Protein AF-A0A7C8ZIT1-F1 (afdb_monomer)

Foldseek 3Di:
DPVPVVCQVVLPAEDEEEPQLWWWWFADPPRRYIYTYFHVQDAFPVPPDDDDDPVGTPDIGRAHWGKDWDDDQFKIKIFTAHPVRDTPDIDMDTHPRPPPPD

Radius of gyration: 14.86 Å; Cα contacts (8 Å, |Δi|>4): 195; chains: 1; bounding box: 49×28×33 Å

InterPro domains:
  IPR029052 Metallo-dependent phosphatase-like [G3DSA:3.60.21.10] (1-99)
  IPR029052 Metallo-dependent phosphatase-like [SSF56300] (2-94)
  IPR051558 Metallophosphoesterase Purple Acid Phosphatase [PTHR10161] (2-95)

Structure (mmCIF, N/CA/C/O backbone):
data_AF-A0A7C8ZIT1-F1
#
_entry.id   AF-A0A7C8ZIT1-F1
#
loop_
_atom_site.group_PDB
_atom_site.id
_atom_site.type_symbol
_atom_site.label_atom_id
_atom_site.label_alt_id
_atom_site.label_comp_id
_atom_site.label_asym_id
_atom_site.label_entity_id
_atom_site.label_seq_id
_atom_site.pdbx_PDB_ins_code
_atom_site.Cartn_x
_atom_site.Cartn_y
_atom_site.Cartn_z
_atom_site.occupancy
_atom_site.B_iso_or_equiv
_atom_site.auth_seq_id
_atom_site.auth_comp_id
_atom_site.auth_asym_id
_atom_site.auth_atom_id
_atom_site.pdbx_PDB_model_num
ATOM 1 N N . ALA A 1 1 ? 5.179 17.655 10.255 1.00 63.69 1 ALA A N 1
ATOM 2 C CA . ALA A 1 1 ? 4.536 16.934 11.377 1.00 63.69 1 ALA A CA 1
ATOM 3 C C . ALA A 1 1 ? 3.069 17.332 11.626 1.00 63.69 1 ALA A C 1
ATOM 5 O O . ALA A 1 1 ? 2.515 16.916 12.630 1.00 63.69 1 ALA A O 1
ATOM 6 N N . GLN A 1 2 ? 2.411 18.098 10.742 1.00 90.62 2 GLN A N 1
ATOM 7 C CA . GLN A 1 2 ? 1.053 18.600 11.017 1.00 90.62 2 GLN A CA 1
ATOM 8 C C . GLN A 1 2 ? -0.068 17.622 10.627 1.00 90.62 2 GLN A C 1
ATOM 10 O O . GLN A 1 2 ? -1.126 17.657 11.236 1.00 90.62 2 GLN A O 1
ATOM 15 N N . LEU A 1 3 ? 0.158 16.735 9.651 1.00 94.50 3 LEU A N 1
ATOM 16 C CA . LEU A 1 3 ? -0.910 15.894 9.100 1.00 94.50 3 LEU A CA 1
ATOM 17 C C . LEU A 1 3 ? -1.217 14.650 9.946 1.00 94.50 3 LEU A C 1
ATOM 19 O O . LEU A 1 3 ? -2.377 14.370 10.214 1.00 94.50 3 LEU A O 1
ATOM 23 N N . LEU A 1 4 ? -0.194 13.912 10.392 1.00 93.56 4 LEU A N 1
ATOM 24 C CA . LEU A 1 4 ? -0.391 12.640 11.099 1.00 93.56 4 LEU A CA 1
ATOM 25 C C . LEU A 1 4 ? -1.274 12.754 12.360 1.00 93.56 4 LEU A C 1
ATOM 27 O O . LEU A 1 4 ? -2.144 11.901 12.520 1.00 93.56 4 LEU A O 1
ATOM 31 N N . PRO A 1 5 ? -1.126 13.779 13.228 1.00 94.75 5 PRO A N 1
ATOM 32 C CA . PRO A 1 5 ? -2.038 13.954 14.359 1.00 94.75 5 PRO A CA 1
ATOM 33 C C . PRO A 1 5 ? -3.505 14.092 13.930 1.00 94.75 5 PRO A C 1
ATOM 35 O O . PRO A 1 5 ? -4.368 13.479 14.546 1.00 94.75 5 PRO A O 1
ATOM 38 N N . ILE A 1 6 ? -3.775 14.806 12.830 1.00 96.06 6 ILE A N 1
ATOM 39 C CA . ILE A 1 6 ? -5.131 15.007 12.295 1.00 96.06 6 ILE A CA 1
ATOM 40 C C . ILE A 1 6 ? -5.717 13.683 11.789 1.00 96.06 6 ILE A C 1
ATOM 42 O O . ILE A 1 6 ? -6.876 13.383 12.065 1.00 96.06 6 ILE A O 1
ATOM 46 N N . LEU A 1 7 ? -4.922 12.870 11.080 1.00 95.56 7 LEU A N 1
ATOM 47 C CA . LEU A 1 7 ? -5.367 11.558 10.589 1.00 95.56 7 LEU A CA 1
ATOM 48 C C . LEU A 1 7 ? -5.744 10.625 11.748 1.00 9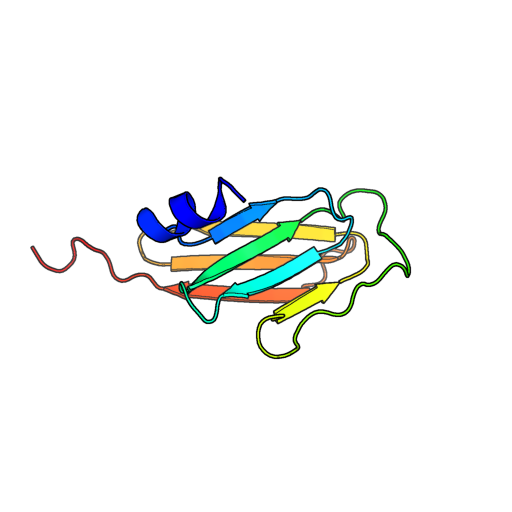5.56 7 LEU A C 1
ATOM 50 O O . LEU A 1 7 ? -6.777 9.959 11.691 1.00 95.56 7 LEU A O 1
ATOM 54 N N . LYS A 1 8 ? -4.928 10.623 12.811 1.00 93.88 8 LYS A N 1
ATOM 55 C CA . LYS A 1 8 ? -5.171 9.831 14.023 1.00 93.88 8 LYS A CA 1
ATOM 56 C C . LYS A 1 8 ? -6.418 10.296 14.768 1.00 93.88 8 LYS A C 1
ATOM 58 O O . LYS A 1 8 ? -7.256 9.472 15.107 1.00 93.88 8 LYS A O 1
ATOM 63 N N . GLU A 1 9 ? -6.570 11.603 14.978 1.00 94.81 9 GLU A N 1
ATOM 64 C CA . GLU A 1 9 ? -7.727 12.180 15.677 1.00 94.81 9 GLU A CA 1
ATOM 65 C C . GLU A 1 9 ? -9.057 11.901 14.956 1.00 94.81 9 GLU A C 1
ATOM 67 O O . GLU A 1 9 ? -10.092 11.755 15.600 1.00 94.81 9 GLU A O 1
ATOM 72 N N . ASN A 1 10 ? -9.028 11.760 13.627 1.00 94.06 10 ASN A N 1
ATOM 73 C CA . ASN A 1 10 ? -10.215 11.496 12.811 1.00 94.06 10 ASN A CA 1
ATOM 74 C C . ASN A 1 10 ? -10.422 10.012 12.464 1.00 94.06 10 ASN A C 1
ATOM 76 O O . ASN A 1 10 ? -11.298 9.706 11.659 1.00 94.06 10 ASN A O 1
ATOM 80 N N . ASN A 1 11 ? -9.659 9.090 13.067 1.00 91.88 11 ASN A N 1
ATOM 81 C CA . ASN A 1 11 ? -9.769 7.642 12.833 1.00 91.88 11 ASN A CA 1
ATOM 82 C C . ASN A 1 11 ? -9.731 7.266 11.338 1.00 91.88 11 ASN A C 1
ATOM 84 O O . ASN A 1 11 ? -10.533 6.455 10.868 1.00 91.88 11 ASN A O 1
ATOM 88 N N . VAL A 1 12 ? -8.832 7.902 10.581 1.00 93.88 12 VAL A N 1
ATOM 89 C CA . VAL A 1 12 ? -8.633 7.602 9.157 1.00 93.88 12 VAL A CA 1
ATOM 90 C C . VAL A 1 12 ? -8.188 6.150 8.992 1.00 93.88 12 VAL A C 1
ATOM 92 O O . VAL A 1 12 ? -7.330 5.684 9.725 1.00 93.88 12 VAL A O 1
ATOM 95 N N . ASP A 1 13 ? -8.733 5.444 8.005 1.00 92.75 13 ASP A N 1
ATOM 96 C CA . ASP A 1 13 ? -8.388 4.037 7.766 1.00 92.75 13 ASP A CA 1
ATOM 97 C C . ASP A 1 13 ? -7.061 3.853 7.044 1.00 92.75 13 ASP A C 1
ATOM 99 O O . ASP A 1 13 ? -6.253 2.994 7.390 1.00 92.75 13 ASP A O 1
ATOM 103 N N . PHE A 1 14 ? -6.839 4.660 6.011 1.00 94.31 14 PHE A N 1
ATOM 104 C CA . PHE A 1 14 ? -5.643 4.579 5.195 1.00 94.31 14 PHE A CA 1
ATOM 105 C C . PHE A 1 14 ? -5.259 5.938 4.618 1.00 94.31 14 PHE A C 1
ATOM 107 O O . PHE A 1 14 ? -6.107 6.775 4.306 1.00 94.31 14 PHE A O 1
ATOM 114 N N . TYR A 1 15 ? -3.957 6.138 4.440 1.00 96.25 15 TYR A N 1
ATOM 115 C CA . TYR A 1 15 ? -3.376 7.290 3.762 1.00 96.25 15 TYR A CA 1
ATOM 116 C C . TYR A 1 15 ? -2.647 6.824 2.502 1.00 96.25 15 TYR A C 1
ATOM 118 O O . TYR A 1 15 ? -1.683 6.061 2.580 1.00 96.25 15 TYR A O 1
ATOM 126 N N . ILE A 1 16 ? -3.104 7.298 1.341 1.00 97.38 16 ILE A N 1
ATOM 127 C CA . ILE A 1 16 ? -2.553 6.925 0.033 1.00 97.38 16 ILE A CA 1
ATOM 128 C C . ILE A 1 16 ? -1.647 8.043 -0.472 1.00 97.38 16 ILE A C 1
ATOM 130 O O . ILE A 1 16 ? -2.042 9.210 -0.480 1.00 97.38 16 ILE A O 1
ATOM 134 N N . ASN A 1 17 ? -0.446 7.693 -0.925 1.00 95.44 17 ASN A N 1
ATOM 135 C CA . ASN A 1 17 ? 0.511 8.654 -1.458 1.00 95.44 17 ASN A CA 1
ATOM 136 C C . ASN A 1 17 ? 1.355 8.090 -2.621 1.00 95.44 17 ASN A C 1
ATOM 138 O O . ASN A 1 17 ? 1.150 6.971 -3.095 1.00 95.44 17 ASN A O 1
ATOM 142 N N . GLY A 1 18 ? 2.282 8.922 -3.096 1.00 91.44 18 GLY A N 1
ATOM 143 C CA . GLY A 1 18 ? 3.332 8.573 -4.052 1.00 91.44 18 GLY A CA 1
ATOM 144 C C . GLY A 1 18 ? 4.642 9.228 -3.6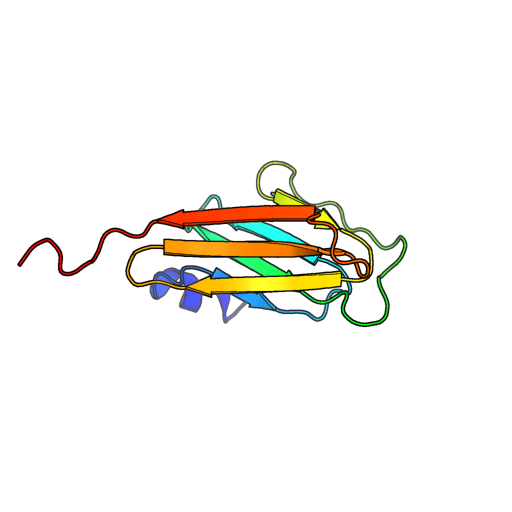15 1.00 91.44 18 GLY A C 1
ATOM 145 O O . GLY A 1 18 ? 5.048 9.064 -2.476 1.00 91.44 18 GLY A O 1
ATOM 146 N N . HIS A 1 19 ? 5.260 10.041 -4.479 1.00 93.62 19 HIS A N 1
ATOM 147 C CA . HIS A 1 19 ? 6.559 10.706 -4.249 1.00 93.62 19 HIS A CA 1
ATOM 148 C C . HIS A 1 19 ? 7.751 9.747 -4.186 1.00 93.62 19 HIS A C 1
ATOM 150 O O . HIS A 1 19 ? 8.648 9.864 -5.019 1.00 93.62 19 HIS A O 1
ATOM 156 N N . ASP A 1 20 ? 7.738 8.780 -3.274 1.00 89.25 20 ASP A N 1
ATOM 157 C CA . ASP A 1 20 ? 8.744 7.727 -3.243 1.00 89.25 20 ASP A CA 1
ATOM 158 C C . ASP A 1 20 ? 8.483 6.785 -4.412 1.00 89.25 20 ASP A C 1
ATOM 160 O O . ASP A 1 20 ? 7.374 6.274 -4.575 1.00 89.25 20 ASP A O 1
ATOM 164 N N . HIS A 1 21 ? 9.474 6.582 -5.282 1.00 93.06 21 HIS A N 1
ATOM 165 C CA . HIS A 1 21 ? 9.257 5.782 -6.483 1.00 93.06 21 HIS A CA 1
ATOM 166 C C . HIS A 1 21 ? 9.388 4.281 -6.193 1.00 93.06 21 HIS A C 1
ATOM 168 O O . HIS A 1 21 ? 10.237 3.581 -6.743 1.00 93.06 21 HIS A O 1
ATOM 174 N N . CYS A 1 22 ? 8.520 3.789 -5.322 1.00 92.50 22 CYS A N 1
ATOM 175 C CA . CYS A 1 22 ? 8.357 2.388 -4.972 1.00 92.50 22 CYS A CA 1
ATOM 176 C C . CYS A 1 22 ? 6.863 2.062 -4.826 1.00 92.50 22 CYS A C 1
ATOM 178 O O . CYS A 1 22 ? 5.989 2.921 -5.009 1.00 92.50 22 CYS A O 1
ATOM 180 N N . LEU A 1 23 ? 6.572 0.802 -4.514 1.00 95.62 23 LEU A N 1
ATOM 181 C CA . LEU A 1 23 ? 5.304 0.412 -3.912 1.00 95.62 23 LEU A CA 1
ATOM 182 C C . LEU A 1 23 ? 5.560 0.011 -2.465 1.00 95.62 23 LEU A C 1
ATOM 184 O O . LEU A 1 23 ? 6.473 -0.771 -2.193 1.00 95.62 23 LEU A O 1
ATOM 188 N N . GLU A 1 24 ? 4.759 0.532 -1.546 1.00 95.38 24 GLU A N 1
ATOM 189 C CA . GLU A 1 24 ? 4.956 0.300 -0.119 1.00 95.38 24 GLU A CA 1
ATOM 190 C C . GLU A 1 24 ? 3.623 0.155 0.607 1.00 95.38 24 GLU A C 1
ATOM 192 O O . GLU A 1 24 ? 2.624 0.792 0.266 1.00 95.38 24 GLU A O 1
ATOM 197 N N . HIS A 1 25 ? 3.633 -0.695 1.625 1.00 95.94 25 HIS 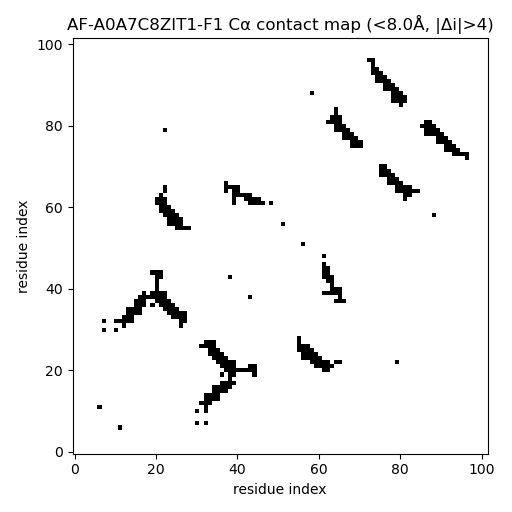A N 1
ATOM 198 C CA . HIS A 1 25 ? 2.545 -0.826 2.572 1.00 95.94 25 HIS A CA 1
ATOM 199 C C . HIS A 1 25 ? 3.123 -0.904 3.984 1.00 95.94 25 HIS A C 1
ATOM 201 O O . HIS A 1 25 ? 3.853 -1.848 4.301 1.00 95.94 25 HIS A O 1
ATOM 207 N N . ILE A 1 26 ? 2.788 0.076 4.820 1.00 94.31 26 ILE A N 1
ATOM 208 C CA . ILE A 1 26 ? 3.172 0.141 6.233 1.00 94.31 26 ILE A CA 1
ATOM 209 C C . ILE A 1 26 ? 1.902 0.148 7.080 1.00 94.31 26 ILE A C 1
ATOM 211 O O . ILE A 1 26 ? 1.034 0.995 6.881 1.00 94.31 26 ILE A O 1
ATOM 215 N N . SER A 1 27 ? 1.842 -0.748 8.062 1.00 92.25 27 SER A N 1
ATOM 216 C CA . SER A 1 27 ? 0.755 -0.798 9.040 1.00 92.25 27 SER A CA 1
ATOM 217 C C . SER A 1 27 ? 1.200 -0.154 10.345 1.00 92.25 27 SER A C 1
ATOM 219 O O . SER A 1 27 ? 2.190 -0.574 10.952 1.00 92.25 27 SER A O 1
ATOM 221 N N . SER A 1 28 ? 0.477 0.879 10.777 1.00 87.75 28 SER A N 1
ATOM 222 C CA . SER A 1 28 ? 0.737 1.567 12.041 1.00 87.75 28 SER A CA 1
ATOM 223 C C . SER A 1 28 ? 0.380 0.683 13.231 1.00 87.75 28 SER A C 1
ATOM 225 O O . SER A 1 28 ? -0.787 0.365 13.462 1.00 87.75 28 SER A O 1
ATOM 227 N N . SER A 1 29 ? 1.375 0.377 14.065 1.00 81.19 29 SER A N 1
ATOM 228 C CA . SER A 1 29 ? 1.158 -0.360 15.314 1.00 81.19 29 SER A CA 1
ATOM 229 C C . SER A 1 29 ? 0.388 0.437 16.374 1.00 81.19 29 SER A C 1
ATOM 231 O O . SER A 1 29 ? -0.113 -0.153 17.327 1.00 81.19 29 SER A O 1
ATOM 233 N N . ASP A 1 30 ? 0.329 1.768 16.257 1.00 83.44 30 ASP A N 1
ATOM 234 C CA . ASP A 1 30 ? -0.203 2.664 17.290 1.00 83.44 30 ASP A CA 1
ATOM 235 C C . ASP A 1 30 ? -1.574 3.282 16.972 1.00 83.44 30 ASP A C 1
ATOM 237 O O . ASP A 1 30 ? -2.258 3.727 17.889 1.00 83.44 30 ASP A O 1
ATOM 241 N N . SER A 1 31 ? -1.994 3.313 15.704 1.00 83.88 31 SER A N 1
ATOM 242 C CA . SER A 1 31 ? -3.269 3.923 15.288 1.00 83.88 31 SER A CA 1
ATOM 243 C C . SER A 1 31 ? -4.120 3.066 14.350 1.00 83.88 31 SER A C 1
ATOM 245 O O . SER A 1 31 ? -5.256 3.437 14.077 1.00 83.88 31 SER A O 1
ATOM 247 N N . GLY A 1 32 ? -3.600 1.935 13.859 1.00 87.19 32 GLY A N 1
ATOM 248 C CA . GLY A 1 32 ? -4.309 1.073 12.906 1.00 87.19 32 GLY A CA 1
ATOM 249 C C . GLY A 1 32 ? -4.463 1.670 11.502 1.00 87.19 32 GLY A C 1
ATOM 250 O O . GLY A 1 32 ? -5.101 1.053 10.657 1.00 87.19 32 GLY A O 1
ATOM 251 N N . ILE A 1 33 ? -3.885 2.852 11.252 1.00 94.31 33 ILE A N 1
ATOM 252 C CA . ILE A 1 33 ? -3.845 3.480 9.929 1.00 94.31 33 ILE A CA 1
ATOM 253 C C . ILE A 1 33 ? -2.922 2.666 9.018 1.00 94.31 33 ILE A C 1
ATOM 255 O O . ILE A 1 33 ? -1.770 2.404 9.377 1.00 94.31 33 ILE A O 1
ATOM 259 N N . GLU A 1 34 ? -3.389 2.351 7.813 1.00 95.62 34 GLU A N 1
ATOM 260 C CA . GLU A 1 34 ? -2.544 1.783 6.763 1.00 95.62 34 GLU A CA 1
ATOM 261 C C . GLU A 1 34 ? -1.974 2.876 5.849 1.00 95.62 34 GLU A C 1
ATOM 263 O O . GLU A 1 34 ? -2.696 3.681 5.256 1.00 95.62 34 GLU A O 1
ATOM 268 N N . PHE A 1 35 ? -0.655 2.908 5.698 1.00 96.00 35 PHE A N 1
ATOM 269 C CA . PHE A 1 35 ? 0.030 3.804 4.773 1.00 96.00 35 PHE A CA 1
ATOM 270 C C . PHE A 1 35 ? 0.340 3.052 3.485 1.00 96.00 35 PHE A C 1
ATOM 272 O O . PHE A 1 35 ? 1.032 2.033 3.500 1.00 96.00 35 PHE A O 1
ATOM 279 N N . LEU A 1 36 ? -0.188 3.558 2.372 1.00 97.38 36 LEU A N 1
ATOM 280 C CA . LEU A 1 36 ? -0.124 2.917 1.063 1.00 97.38 36 LEU A CA 1
ATOM 281 C C . LEU A 1 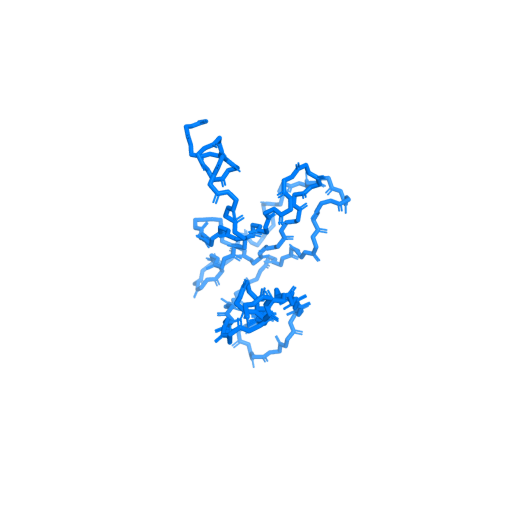36 ? 0.587 3.844 0.074 1.00 97.38 36 LEU A C 1
ATOM 283 O O . LEU A 1 36 ? 0.073 4.909 -0.274 1.00 97.38 36 LEU A O 1
ATOM 287 N N . THR A 1 37 ? 1.751 3.430 -0.411 1.00 96.56 37 THR A N 1
ATOM 288 C CA . THR A 1 37 ? 2.535 4.188 -1.393 1.00 96.56 37 THR A CA 1
ATOM 289 C C . THR A 1 37 ? 2.423 3.515 -2.753 1.00 96.56 37 THR A C 1
ATOM 291 O O . THR A 1 37 ? 2.771 2.346 -2.909 1.00 96.56 37 THR A O 1
ATOM 294 N N . SER A 1 38 ? 1.957 4.258 -3.758 1.00 96.62 38 SER A N 1
ATOM 295 C CA . SER A 1 38 ? 1.900 3.828 -5.161 1.00 96.62 38 SER A CA 1
ATOM 296 C C . SER A 1 38 ? 2.671 4.807 -6.053 1.00 96.62 38 SER A C 1
ATOM 298 O O . SER A 1 38 ? 2.094 5.449 -6.933 1.00 96.62 38 SER A O 1
ATOM 300 N N . GLY A 1 39 ? 3.978 4.960 -5.821 1.00 95.19 39 GLY A N 1
ATOM 301 C CA . GLY A 1 39 ? 4.817 5.935 -6.531 1.00 95.19 39 GLY A CA 1
ATOM 302 C C . GLY A 1 39 ? 5.682 5.365 -7.662 1.00 95.19 39 GLY A C 1
ATOM 303 O O . GLY A 1 39 ? 6.246 6.127 -8.446 1.00 95.19 39 GLY A O 1
ATOM 304 N N . GLY A 1 40 ? 5.742 4.041 -7.828 1.00 92.50 40 GLY A N 1
ATOM 305 C CA . GLY A 1 40 ? 6.488 3.348 -8.891 1.00 92.50 40 GLY A CA 1
ATOM 306 C C . GLY A 1 40 ? 5.926 3.473 -10.321 1.00 92.50 40 GLY A C 1
ATOM 307 O O . GLY A 1 40 ? 6.279 2.675 -11.184 1.00 92.50 40 GLY A O 1
ATOM 308 N N . GLY A 1 41 ? 5.061 4.443 -10.628 1.00 90.19 41 GLY A N 1
ATOM 309 C CA . GLY A 1 41 ? 4.335 4.492 -11.909 1.00 90.19 41 GLY A CA 1
ATOM 310 C C . GLY A 1 41 ? 5.190 4.756 -13.161 1.00 90.19 41 GLY A C 1
ATOM 311 O O . GLY A 1 41 ? 4.728 4.525 -14.275 1.00 90.19 41 GLY A O 1
ATOM 312 N N . SER A 1 42 ? 6.431 5.243 -13.017 1.00 84.25 42 SER A N 1
ATOM 313 C CA . SER A 1 42 ? 7.320 5.536 -14.158 1.00 84.25 42 SER A CA 1
ATOM 314 C C . SER A 1 42 ? 8.773 5.110 -13.951 1.00 84.25 42 SER A C 1
ATOM 316 O O . SER A 1 42 ? 9.260 4.276 -14.700 1.00 84.25 42 SER A O 1
ATOM 318 N N . LYS A 1 43 ? 9.497 5.643 -12.964 1.00 80.62 43 LYS A N 1
ATOM 319 C CA . LYS A 1 43 ? 10.896 5.280 -12.689 1.00 80.62 43 LYS A CA 1
ATOM 320 C C . LYS A 1 43 ? 11.042 4.854 -11.243 1.00 80.62 43 LYS A C 1
ATOM 322 O O . LYS A 1 43 ? 10.979 5.726 -10.396 1.00 80.62 43 LYS A O 1
ATOM 327 N N . ALA A 1 44 ? 11.295 3.578 -10.976 1.00 76.50 44 ALA A N 1
ATOM 328 C CA . ALA A 1 44 ? 11.617 3.127 -9.623 1.00 76.50 44 ALA A CA 1
ATOM 329 C C . ALA A 1 44 ? 12.994 3.637 -9.147 1.00 76.50 44 ALA A C 1
ATOM 331 O O . ALA A 1 44 ? 13.827 4.002 -9.985 1.00 76.50 44 ALA A O 1
ATOM 332 N N . TRP A 1 45 ? 13.228 3.665 -7.832 1.00 67.81 45 TRP A N 1
ATOM 333 C CA . TRP A 1 45 ? 14.493 4.125 -7.237 1.00 67.81 45 TRP A CA 1
ATOM 334 C C . TRP A 1 45 ? 15.684 3.204 -7.543 1.00 67.81 45 TRP A C 1
ATOM 336 O O . TRP A 1 45 ? 16.815 3.680 -7.570 1.00 67.81 45 TRP A O 1
ATOM 346 N N . ARG A 1 46 ? 15.443 1.933 -7.891 1.00 68.31 46 ARG A N 1
ATOM 347 C CA . ARG A 1 46 ? 16.449 0.954 -8.344 1.00 68.31 46 ARG A CA 1
ATOM 348 C C . ARG A 1 46 ? 17.695 0.876 -7.441 1.00 68.31 46 ARG A C 1
ATOM 350 O O . ARG A 1 46 ? 18.806 0.739 -7.954 1.00 68.31 46 ARG A O 1
ATOM 357 N N . GLY A 1 47 ? 17.534 0.937 -6.122 1.00 62.81 47 GLY A N 1
ATOM 358 C CA . GLY A 1 47 ? 18.602 0.645 -5.162 1.00 62.81 47 GLY A CA 1
ATOM 359 C C . GLY A 1 47 ? 18.749 1.615 -3.990 1.00 62.81 47 GLY A C 1
ATOM 360 O O . GLY A 1 47 ? 19.449 1.273 -3.039 1.00 62.81 47 GLY A O 1
ATOM 361 N N . ASP A 1 48 ? 18.082 2.773 -3.994 1.00 61.31 48 ASP A N 1
ATOM 362 C CA . ASP A 1 48 ? 18.146 3.745 -2.887 1.00 61.31 48 ASP A CA 1
ATOM 363 C C . ASP A 1 48 ? 17.148 3.401 -1.762 1.00 61.31 48 ASP A C 1
ATOM 365 O O . ASP A 1 48 ? 16.213 4.141 -1.459 1.00 61.31 48 ASP A O 1
ATOM 369 N N . VAL A 1 49 ? 17.331 2.238 -1.132 1.00 63.50 49 VAL A N 1
ATOM 370 C CA . VAL A 1 49 ? 16.418 1.726 -0.097 1.00 63.50 49 VAL A CA 1
ATOM 371 C C . VAL A 1 49 ? 16.813 2.243 1.289 1.00 63.50 49 VAL A C 1
ATOM 373 O O . VAL A 1 49 ? 17.884 1.920 1.808 1.00 63.50 49 VAL A O 1
ATOM 376 N N . LYS A 1 50 ? 15.920 2.993 1.945 1.00 62.66 50 LYS A N 1
ATOM 377 C CA . LYS A 1 50 ? 15.998 3.216 3.397 1.00 62.66 50 LYS A CA 1
ATOM 378 C C . LYS A 1 50 ? 15.270 2.078 4.101 1.00 62.66 50 LYS A C 1
ATOM 380 O O . LYS A 1 50 ? 14.083 1.877 3.886 1.00 62.66 50 LYS A O 1
ATOM 385 N N . TRP A 1 51 ? 15.988 1.322 4.924 1.00 59.16 51 TRP A N 1
ATOM 386 C CA . TRP A 1 51 ? 15.415 0.203 5.670 1.00 59.16 51 TRP A CA 1
ATOM 387 C C . TRP A 1 51 ? 14.526 0.706 6.812 1.00 59.16 51 TRP A C 1
ATOM 389 O O . TRP A 1 51 ? 14.974 1.480 7.659 1.00 59.16 51 TRP A O 1
ATOM 399 N N . TRP A 1 52 ? 13.275 0.247 6.832 1.00 65.38 52 TRP A N 1
ATOM 400 C CA . TRP A 1 52 ? 12.293 0.532 7.881 1.00 65.38 52 TRP A CA 1
ATOM 401 C C . TRP A 1 52 ? 12.233 -0.598 8.915 1.00 65.38 52 TRP A C 1
ATOM 403 O O . TRP A 1 52 ? 12.805 -1.673 8.721 1.00 65.38 52 TRP A O 1
ATOM 413 N N . LYS A 1 53 ? 11.529 -0.358 10.030 1.00 68.06 53 LYS A N 1
ATOM 414 C CA . LYS A 1 53 ? 11.293 -1.377 11.059 1.00 68.06 53 LYS A CA 1
ATOM 415 C C . LYS A 1 53 ? 10.532 -2.573 10.461 1.00 68.06 53 LYS A C 1
ATOM 417 O O . LYS A 1 53 ? 9.430 -2.373 9.946 1.00 68.06 53 LYS A O 1
ATOM 422 N N . PRO A 1 54 ? 11.056 -3.809 10.569 1.00 65.06 54 PRO A N 1
ATOM 423 C CA . PRO A 1 54 ? 10.434 -4.991 9.966 1.00 65.06 54 PRO A CA 1
ATOM 424 C C . PRO A 1 54 ? 9.022 -5.306 10.478 1.00 65.06 54 PRO A C 1
ATOM 426 O O . PRO A 1 54 ? 8.265 -5.994 9.804 1.00 65.06 54 PRO A O 1
ATOM 429 N N . GLU A 1 55 ? 8.664 -4.835 11.674 1.00 70.38 55 GLU A N 1
ATOM 430 C CA . GLU A 1 55 ? 7.365 -5.124 12.295 1.00 70.38 55 GLU A CA 1
ATOM 431 C C . GLU A 1 55 ? 6.193 -4.409 11.591 1.00 70.38 55 GLU A C 1
ATOM 433 O O . GLU A 1 55 ? 5.092 -4.961 11.468 1.00 70.38 55 GLU A O 1
ATOM 438 N N . GLU A 1 56 ? 6.436 -3.194 11.097 1.00 79.19 56 GLU A N 1
ATOM 439 C CA . GLU A 1 56 ? 5.423 -2.298 10.521 1.00 79.19 56 GLU A CA 1
ATOM 440 C C . GLU A 1 56 ? 5.346 -2.434 8.990 1.00 79.19 56 GLU A C 1
ATOM 442 O O . GLU A 1 56 ? 4.262 -2.353 8.409 1.00 79.19 56 GLU A O 1
ATOM 447 N N . LEU A 1 57 ? 6.478 -2.713 8.336 1.00 87.62 57 LEU A N 1
ATOM 448 C CA . LEU A 1 57 ? 6.577 -2.841 6.883 1.00 87.62 57 LEU A C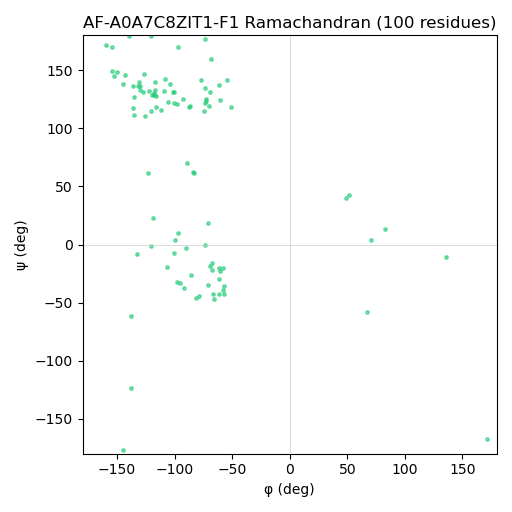A 1
ATOM 449 C C . LEU A 1 57 ? 5.957 -4.160 6.388 1.00 87.62 57 LEU A C 1
ATOM 451 O O . LEU A 1 57 ? 6.462 -5.246 6.668 1.00 87.62 57 LEU A O 1
ATOM 455 N N . LYS A 1 58 ? 4.867 -4.071 5.619 1.00 90.88 58 LYS A N 1
ATOM 456 C CA . LYS A 1 58 ? 4.147 -5.226 5.048 1.00 90.88 58 LYS A CA 1
ATOM 457 C C . LYS A 1 58 ? 4.526 -5.509 3.597 1.00 90.88 58 LYS A C 1
ATOM 459 O O . LYS A 1 58 ? 4.517 -6.664 3.186 1.00 90.88 58 LYS A O 1
ATOM 464 N N . LEU A 1 59 ? 4.860 -4.471 2.835 1.00 93.06 59 LEU A N 1
ATOM 465 C CA . LEU A 1 59 ? 5.401 -4.569 1.481 1.00 93.06 59 LEU A CA 1
ATOM 466 C C . LEU A 1 59 ? 6.416 -3.450 1.272 1.00 93.06 59 LEU A C 1
ATOM 468 O O . LEU A 1 59 ? 6.127 -2.302 1.594 1.00 93.06 59 LEU A O 1
ATOM 472 N N . TYR A 1 60 ? 7.533 -3.783 0.631 1.00 92.69 60 TYR A N 1
ATOM 473 C CA . TYR A 1 60 ? 8.371 -2.830 -0.084 1.00 92.69 60 TYR A CA 1
ATOM 474 C C . TYR A 1 60 ? 8.759 -3.432 -1.433 1.00 92.69 60 TYR A C 1
ATOM 476 O O . TYR A 1 60 ? 9.269 -4.553 -1.493 1.00 92.69 60 TYR A O 1
ATOM 484 N N . TYR A 1 61 ? 8.513 -2.699 -2.513 1.00 92.69 61 TYR A N 1
ATOM 485 C CA . TYR A 1 61 ? 8.865 -3.108 -3.865 1.00 92.69 61 TYR A CA 1
ATOM 486 C C . TYR A 1 61 ? 9.506 -1.949 -4.624 1.00 92.69 61 TYR A C 1
ATOM 488 O O . TYR A 1 61 ? 8.852 -0.967 -4.979 1.00 92.69 61 TYR A O 1
ATOM 496 N N . ASP A 1 62 ? 10.800 -2.095 -4.892 1.00 90.62 62 ASP A N 1
ATOM 497 C CA . ASP A 1 62 ? 11.596 -1.159 -5.679 1.00 90.62 62 ASP A CA 1
ATOM 498 C C . ASP A 1 62 ? 11.549 -1.526 -7.167 1.00 90.62 62 ASP A C 1
ATOM 500 O O . ASP A 1 62 ? 12.491 -2.046 -7.769 1.00 90.62 62 ASP A O 1
ATOM 504 N N . GLY A 1 63 ? 10.378 -1.312 -7.754 1.00 90.44 63 GLY A N 1
ATOM 505 C CA . GLY A 1 63 ? 10.112 -1.597 -9.151 1.00 90.44 63 GLY A CA 1
ATOM 506 C C . GLY A 1 63 ? 8.911 -0.814 -9.655 1.00 90.44 63 GLY A C 1
ATOM 507 O O . GLY A 1 63 ? 8.212 -0.135 -8.901 1.00 90.44 63 GLY A O 1
ATOM 508 N N . GLN A 1 64 ? 8.697 -0.875 -10.967 1.00 94.69 64 GLN A N 1
ATOM 509 C CA . GLN A 1 64 ? 7.549 -0.215 -11.572 1.00 94.69 64 GLN A CA 1
ATOM 510 C C . GLN A 1 64 ? 6.278 -1.019 -11.335 1.00 94.69 64 GLN A C 1
ATOM 512 O O . GLN A 1 64 ? 6.285 -2.246 -11.439 1.00 94.69 64 GLN A O 1
ATOM 517 N N . GLY A 1 65 ? 5.180 -0.318 -11.087 1.00 95.94 65 GLY A N 1
ATOM 518 C CA . GLY A 1 65 ? 3.905 -0.960 -10.829 1.00 95.94 65 GLY A CA 1
ATOM 519 C C . GLY A 1 65 ? 2.834 0.016 -10.374 1.00 95.94 65 GLY A C 1
ATOM 520 O O . GLY A 1 65 ? 2.985 1.234 -10.501 1.00 95.94 65 GLY A O 1
ATOM 521 N N . PHE A 1 66 ? 1.738 -0.535 -9.868 1.00 97.25 66 PHE A N 1
ATOM 522 C CA . PHE A 1 66 ? 0.563 0.227 -9.459 1.00 97.25 66 PHE A CA 1
ATOM 523 C C . PHE A 1 66 ? -0.245 -0.515 -8.391 1.00 97.25 66 PHE A C 1
ATOM 525 O O . PHE A 1 66 ? -0.021 -1.692 -8.109 1.00 97.25 66 PHE A O 1
ATOM 532 N N . MET A 1 67 ? -1.215 0.185 -7.810 1.00 98.12 67 MET A N 1
ATOM 533 C CA . MET A 1 67 ? -2.154 -0.351 -6.830 1.00 98.12 67 MET A CA 1
ATOM 534 C C . MET A 1 67 ? -3.588 -0.282 -7.373 1.00 98.12 67 MET A C 1
ATOM 536 O O . MET A 1 67 ? -3.975 0.719 -7.974 1.00 98.12 67 MET A O 1
ATOM 540 N N . SER A 1 68 ? -4.397 -1.316 -7.127 1.00 98.00 68 SER A N 1
ATOM 541 C CA . SER A 1 68 ? -5.859 -1.255 -7.261 1.00 98.00 68 SER A CA 1
ATOM 542 C C . SER A 1 68 ? -6.513 -1.280 -5.886 1.00 98.00 68 SER A C 1
ATOM 544 O O . SER A 1 68 ? -6.081 -2.049 -5.025 1.00 98.00 68 SER A O 1
ATOM 546 N N . MET A 1 69 ? -7.593 -0.520 -5.713 1.00 97.19 69 MET A N 1
ATOM 547 C CA . MET A 1 69 ? -8.403 -0.521 -4.497 1.00 97.19 69 MET A CA 1
ATOM 548 C C . MET A 1 69 ? -9.876 -0.738 -4.846 1.00 97.19 69 MET A C 1
ATOM 550 O O . MET A 1 69 ? -10.418 -0.056 -5.714 1.00 97.19 69 MET A O 1
ATOM 554 N N . GLN A 1 70 ? -10.518 -1.671 -4.150 1.00 97.19 70 GLN A N 1
ATOM 555 C CA . GLN A 1 70 ? -11.961 -1.868 -4.172 1.00 97.19 70 GLN A CA 1
ATOM 556 C C . GLN A 1 70 ? -12.510 -1.582 -2.777 1.00 97.19 70 GLN A C 1
ATOM 558 O O . GLN A 1 70 ? -12.035 -2.139 -1.792 1.00 97.19 70 GLN A O 1
ATOM 563 N N . VAL A 1 71 ? -13.520 -0.720 -2.705 1.00 94.81 71 VAL A N 1
ATOM 564 C CA . VAL A 1 71 ? -14.224 -0.388 -1.465 1.00 94.81 71 VAL A CA 1
ATOM 565 C C . VAL A 1 71 ? -15.678 -0.802 -1.623 1.00 94.81 71 VAL A C 1
ATOM 567 O O . VAL A 1 71 ? -16.324 -0.486 -2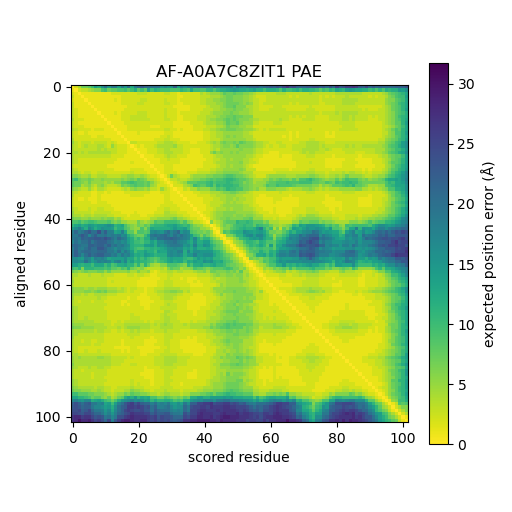.621 1.00 94.81 71 VAL A O 1
ATOM 570 N N . THR A 1 72 ? -16.174 -1.532 -0.637 1.00 93.31 72 THR A N 1
ATOM 571 C CA . THR A 1 72 ? -17.574 -1.928 -0.492 1.00 93.31 7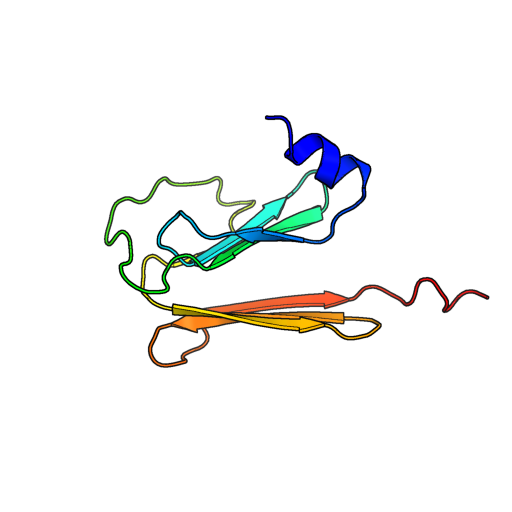2 THR A CA 1
ATOM 572 C C . THR A 1 72 ? -18.107 -1.376 0.825 1.00 93.31 72 THR A C 1
ATOM 574 O O . THR A 1 72 ? -17.372 -0.741 1.578 1.00 93.31 72 THR A O 1
ATOM 577 N N . GLU A 1 73 ? -19.377 -1.631 1.122 1.00 90.12 73 GLU A N 1
ATOM 578 C CA . GLU A 1 73 ? -19.997 -1.186 2.373 1.00 90.12 73 GLU A CA 1
ATOM 579 C C . GLU A 1 73 ? -19.262 -1.708 3.621 1.00 90.12 73 GLU A C 1
ATOM 581 O O . GLU A 1 73 ? -19.122 -0.990 4.605 1.00 90.12 73 GLU A O 1
ATOM 586 N N . THR A 1 74 ? -18.738 -2.937 3.559 1.00 92.31 74 THR A N 1
ATOM 587 C CA . THR A 1 74 ? -18.182 -3.641 4.725 1.00 92.31 74 THR A CA 1
ATOM 588 C C . THR A 1 74 ? -16.715 -4.031 4.585 1.00 92.31 74 THR A C 1
ATOM 590 O O . THR A 1 74 ? -16.140 -4.627 5.498 1.00 92.31 74 THR A O 1
ATOM 593 N N . GLN A 1 75 ? -16.086 -3.745 3.447 1.00 93.44 75 GLN A N 1
ATOM 594 C CA . GLN A 1 75 ? -14.755 -4.261 3.143 1.00 93.44 75 GLN A CA 1
ATOM 595 C C . GLN A 1 75 ? -13.977 -3.350 2.205 1.00 93.44 75 GLN A C 1
ATOM 597 O O . GLN A 1 75 ? -14.531 -2.791 1.256 1.00 93.44 75 GLN A O 1
ATOM 602 N N . VAL A 1 76 ? -12.669 -3.292 2.438 1.00 95.38 76 VAL A N 1
ATOM 603 C CA . VAL A 1 76 ? -11.676 -2.726 1.530 1.00 95.38 76 VAL A CA 1
ATOM 604 C C . VAL A 1 76 ? -10.719 -3.828 1.095 1.00 95.38 76 VAL A C 1
ATOM 606 O O . VAL A 1 76 ? -10.204 -4.578 1.925 1.00 95.38 76 VAL A O 1
ATOM 609 N N . ASP A 1 77 ? -10.465 -3.899 -0.206 1.00 96.94 77 ASP A N 1
ATOM 610 C CA . ASP A 1 77 ? -9.453 -4.742 -0.829 1.00 96.94 77 ASP A CA 1
ATOM 611 C C . ASP A 1 77 ? -8.420 -3.872 -1.533 1.00 96.94 77 ASP A C 1
ATOM 613 O O . ASP A 1 77 ? -8.757 -3.039 -2.376 1.00 96.94 77 ASP A O 1
ATOM 617 N N . VAL A 1 78 ? -7.150 -4.113 -1.234 1.00 98.00 78 VAL A N 1
ATOM 618 C CA . VAL A 1 78 ? -6.007 -3.474 -1.880 1.00 98.00 78 VAL A CA 1
ATOM 619 C C . VAL A 1 78 ? -5.120 -4.547 -2.486 1.00 98.00 78 VAL A C 1
ATOM 621 O O . VAL A 1 78 ? -4.773 -5.536 -1.836 1.00 98.00 78 VAL A O 1
ATOM 624 N N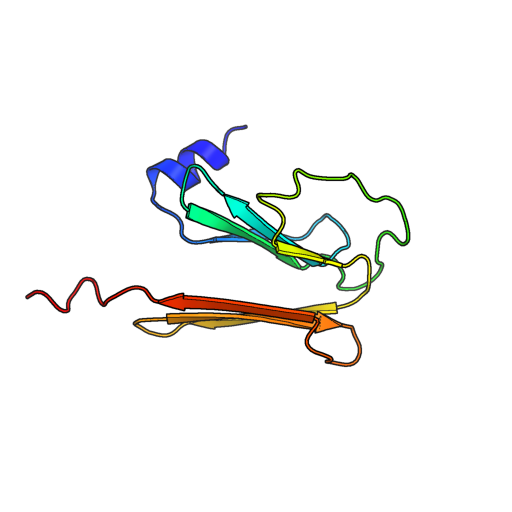 . MET A 1 79 ? -4.727 -4.344 -3.739 1.00 98.31 79 MET A N 1
ATOM 625 C CA . MET A 1 79 ? -3.760 -5.197 -4.422 1.00 98.31 79 MET A CA 1
ATOM 626 C C . MET A 1 79 ? -2.675 -4.344 -5.062 1.00 98.31 79 MET A C 1
ATOM 628 O O . MET A 1 79 ? -2.976 -3.335 -5.699 1.00 98.31 79 MET A O 1
ATOM 632 N N . PHE A 1 80 ? -1.429 -4.775 -4.909 1.00 98.44 80 PHE A N 1
ATOM 633 C CA . PHE A 1 80 ? -0.267 -4.181 -5.561 1.00 98.44 80 PHE A CA 1
ATOM 634 C C . PHE A 1 80 ? 0.184 -5.074 -6.708 1.00 98.44 80 PHE A C 1
ATOM 636 O O . PHE A 1 80 ? 0.235 -6.296 -6.550 1.00 98.44 80 PHE A O 1
ATOM 643 N N . TYR A 1 81 ? 0.542 -4.461 -7.830 1.00 98.44 81 TYR A N 1
ATOM 644 C CA . TYR A 1 81 ? 0.973 -5.146 -9.040 1.00 98.44 81 TYR A CA 1
ATOM 645 C C . TYR A 1 81 ? 2.312 -4.610 -9.514 1.00 98.44 81 TYR A C 1
ATOM 647 O O . TYR A 1 81 ? 2.568 -3.409 -9.409 1.00 98.44 81 TYR A O 1
ATOM 655 N N . ASP A 1 82 ? 3.129 -5.482 -10.095 1.00 96.75 82 ASP A N 1
ATOM 656 C CA . ASP A 1 82 ? 4.223 -5.032 -10.950 1.00 96.75 82 ASP A CA 1
ATOM 657 C C . ASP A 1 82 ? 3.695 -4.533 -12.310 1.00 96.75 82 ASP A C 1
ATOM 659 O O . ASP A 1 82 ? 2.502 -4.601 -12.622 1.00 96.75 82 ASP A O 1
ATOM 663 N N . ILE A 1 83 ? 4.598 -4.027 -13.149 1.00 95.31 83 ILE A N 1
ATOM 664 C CA . ILE A 1 83 ? 4.265 -3.511 -14.485 1.00 95.31 83 ILE A CA 1
ATOM 665 C C . ILE A 1 83 ? 3.669 -4.563 -15.438 1.00 95.31 83 ILE A C 1
ATOM 667 O O . ILE A 1 83 ? 3.016 -4.200 -16.415 1.00 95.31 83 ILE A O 1
ATOM 671 N N . PHE A 1 84 ? 3.870 -5.854 -15.173 1.00 96.50 84 PHE A N 1
ATOM 672 C CA . PHE A 1 84 ? 3.316 -6.943 -15.977 1.00 96.50 84 PHE A CA 1
ATOM 673 C C . PHE A 1 84 ? 1.932 -7.386 -15.485 1.00 96.50 84 PHE A C 1
ATOM 675 O O . PHE A 1 84 ? 1.306 -8.240 -16.111 1.00 96.50 84 PHE A O 1
ATOM 682 N N . GLY A 1 85 ? 1.443 -6.804 -14.387 1.00 96.69 85 GLY A N 1
ATOM 683 C CA . GLY A 1 85 ? 0.181 -7.179 -13.762 1.00 96.69 85 GLY A CA 1
ATOM 684 C C . GLY A 1 85 ? 0.293 -8.385 -12.829 1.00 96.69 85 GLY A C 1
ATOM 685 O O . GLY A 1 85 ? -0.738 -8.933 -12.434 1.00 96.69 85 GLY A O 1
ATOM 686 N N . ASN A 1 86 ? 1.502 -8.813 -12.445 1.00 98.06 86 ASN A N 1
ATOM 687 C CA . ASN A 1 86 ? 1.654 -9.840 -11.416 1.00 98.06 86 ASN A CA 1
ATOM 688 C C . ASN A 1 86 ? 1.337 -9.238 -10.051 1.00 98.06 86 ASN A C 1
ATOM 690 O O . ASN A 1 86 ? 1.823 -8.159 -9.715 1.00 98.06 86 ASN A O 1
ATOM 694 N N . VAL A 1 87 ? 0.558 -9.953 -9.240 1.00 98.19 87 VAL A N 1
ATOM 695 C CA . VAL A 1 87 ? 0.231 -9.498 -7.887 1.00 98.19 87 VAL A CA 1
ATOM 696 C C . VAL A 1 87 ? 1.445 -9.657 -6.977 1.00 98.19 87 VAL A C 1
ATOM 698 O O . VAL A 1 87 ? 1.928 -10.767 -6.767 1.00 98.19 87 VAL A O 1
ATOM 701 N N . LEU A 1 88 ? 1.883 -8.547 -6.394 1.00 97.81 88 LEU A N 1
ATOM 702 C CA . LEU A 1 88 ? 2.981 -8.477 -5.434 1.00 97.81 88 LEU A CA 1
ATOM 703 C C . LEU A 1 88 ? 2.490 -8.604 -3.993 1.00 97.81 88 LEU A C 1
ATOM 705 O O . LEU A 1 88 ? 3.152 -9.214 -3.160 1.00 97.81 88 LEU A O 1
ATOM 709 N N . HIS A 1 89 ? 1.326 -8.023 -3.694 1.00 97.75 89 HIS A N 1
ATOM 710 C CA . HIS A 1 89 ? 0.759 -8.009 -2.348 1.00 97.75 89 HIS A CA 1
ATOM 711 C C . HIS A 1 89 ? -0.756 -7.870 -2.383 1.00 97.75 89 HIS A C 1
ATOM 713 O O . HIS A 1 89 ? -1.307 -7.221 -3.274 1.00 97.75 89 HIS A O 1
ATOM 719 N N . LYS A 1 90 ? -1.420 -8.446 -1.380 1.00 97.69 90 LYS A N 1
ATOM 720 C CA . LYS A 1 90 ? -2.858 -8.298 -1.144 1.00 97.69 90 LYS A CA 1
ATOM 721 C C . LYS A 1 90 ? -3.085 -7.919 0.308 1.00 97.69 90 LYS A C 1
ATOM 723 O O . LYS A 1 90 ? -2.553 -8.562 1.210 1.00 97.69 90 LYS A O 1
ATOM 728 N N . TRP A 1 91 ? -3.918 -6.918 0.528 1.00 95.94 91 TRP A N 1
ATOM 729 C CA . TRP A 1 91 ? -4.408 -6.559 1.846 1.00 95.94 91 TRP A CA 1
ATOM 730 C C . TRP A 1 91 ? -5.920 -6.405 1.797 1.00 95.94 91 TRP A C 1
ATOM 732 O O . TRP A 1 91 ? -6.476 -5.890 0.829 1.00 95.94 91 TRP A O 1
ATOM 742 N N . ARG A 1 92 ? -6.581 -6.890 2.841 1.00 94.69 92 ARG A N 1
ATOM 743 C CA . ARG A 1 92 ? -8.023 -6.804 3.008 1.00 94.69 92 ARG A CA 1
ATOM 744 C C . ARG A 1 92 ? -8.307 -6.413 4.441 1.00 94.69 92 ARG A C 1
ATOM 746 O O . ARG A 1 92 ? -7.740 -7.007 5.355 1.00 94.69 92 ARG A O 1
ATOM 753 N N . SER A 1 93 ? -9.236 -5.488 4.617 1.00 91.81 93 SER A N 1
ATOM 754 C CA . SER A 1 93 ? -9.795 -5.169 5.922 1.00 91.81 93 SER A CA 1
ATOM 755 C C . SER A 1 93 ? -11.309 -5.127 5.838 1.00 91.81 93 SER A C 1
ATOM 757 O O . SER A 1 93 ? -11.876 -4.606 4.876 1.00 91.81 93 SER A O 1
ATOM 759 N N . ALA A 1 94 ? -11.955 -5.720 6.836 1.00 90.25 94 ALA A N 1
ATOM 760 C CA . ALA A 1 94 ? -13.394 -5.669 6.996 1.00 90.25 94 ALA A CA 1
ATOM 761 C C . ALA A 1 94 ? -13.729 -4.625 8.061 1.00 90.25 94 ALA A C 1
ATOM 763 O O . ALA A 1 94 ? -13.182 -4.655 9.163 1.00 90.25 94 ALA A O 1
ATOM 764 N N . LYS A 1 95 ? -14.669 -3.739 7.747 1.00 80.88 95 LYS A N 1
ATOM 765 C CA . LYS A 1 95 ? -15.322 -2.882 8.729 1.00 80.88 95 LYS A CA 1
ATOM 766 C C . LYS A 1 95 ? -16.776 -3.323 8.836 1.00 80.88 95 LYS A C 1
ATOM 768 O O . LYS A 1 95 ? -17.503 -3.224 7.851 1.00 80.88 95 LYS A O 1
ATOM 773 N N . PRO A 1 96 ? -17.221 -3.833 9.998 1.00 68.69 96 PRO A N 1
ATOM 774 C CA . PRO A 1 96 ? -18.635 -4.105 10.203 1.00 68.69 96 PRO A CA 1
ATOM 775 C C . PRO A 1 96 ? -19.441 -2.834 9.927 1.00 68.69 96 PRO A C 1
ATOM 777 O O . PRO A 1 96 ? -19.007 -1.740 10.297 1.00 68.69 96 PRO A O 1
ATOM 780 N N . ASN A 1 97 ? -20.609 -2.977 9.299 1.00 60.47 97 ASN A N 1
ATOM 781 C CA . ASN A 1 97 ? -21.523 -1.862 9.078 1.00 60.47 97 ASN A CA 1
ATOM 782 C C . ASN A 1 97 ? -21.772 -1.124 10.399 1.00 60.47 97 ASN A C 1
ATOM 784 O O . ASN A 1 97 ? -22.346 -1.693 11.327 1.00 60.47 97 ASN A O 1
ATOM 788 N N . LEU A 1 98 ? -21.404 0.160 10.462 1.00 55.56 98 LEU A N 1
ATOM 789 C CA . LEU A 1 98 ? -21.722 1.038 11.599 1.00 55.56 98 LEU A CA 1
ATOM 790 C C . LEU A 1 98 ? -23.241 1.126 11.848 1.00 55.56 98 LEU A C 1
ATOM 792 O O . LEU A 1 98 ? -23.670 1.449 12.951 1.00 55.56 98 LEU A O 1
ATOM 796 N N . TYR A 1 99 ? -24.044 0.788 10.835 1.00 53.28 99 TYR A N 1
ATOM 797 C CA . TYR A 1 99 ? -25.506 0.785 10.862 1.00 53.28 99 TYR A CA 1
ATOM 798 C C . TYR A 1 99 ? -26.137 -0.599 11.083 1.00 53.28 99 TYR A C 1
ATOM 800 O O . TYR A 1 99 ? -27.355 -0.704 11.068 1.00 53.28 99 TYR A O 1
ATOM 808 N N . ALA A 1 100 ? -25.362 -1.666 11.307 1.00 51.81 100 ALA A N 1
ATOM 809 C CA . ALA A 1 100 ? -25.929 -2.993 11.599 1.00 51.81 100 ALA A CA 1
ATOM 810 C C . ALA A 1 100 ? -26.534 -3.111 13.016 1.00 51.81 100 ALA A C 1
ATOM 812 O O . ALA A 1 100 ? -27.049 -4.168 13.374 1.00 51.81 100 ALA A O 1
ATOM 813 N N . SER A 1 101 ? -26.468 -2.038 13.810 1.00 48.06 101 SER A N 1
ATOM 814 C CA . SER A 1 101 ? -26.886 -1.996 15.216 1.00 48.06 101 SER A CA 1
ATOM 815 C C . SER A 1 101 ? -28.027 -1.004 15.495 1.00 48.06 101 SER A C 1
ATOM 817 O O . SER A 1 101 ? -28.162 -0.562 16.636 1.00 48.06 101 SER A O 1
ATOM 819 N N . ILE A 1 102 ? -28.826 -0.636 14.485 1.00 42.09 102 ILE A N 1
ATOM 820 C CA . ILE A 1 102 ? -30.090 0.109 14.662 1.00 42.09 102 ILE A CA 1
ATOM 821 C C . ILE A 1 102 ? -31.292 -0.773 14.351 1.00 42.09 102 ILE A C 1
ATOM 823 O O . ILE A 1 102 ? -31.245 -1.487 13.326 1.00 42.09 102 ILE A O 1
#

Sequence (102 aa):
AQLLPILKENNVDFYINGHDHCLEHISSSDSGIEFLTSGGGSKAWRGDVKWWKPEELKLYYDGQGFMSMQVTETQVDVMFYDIFGNVLHKWRSAKPNLYASI

Solvent-accessible surface area (backbone atoms only — not comparable to full-atom values): 5994 Å² total; per-residue (Å²): 130,76,60,64,61,56,43,56,76,66,67,46,62,63,50,79,50,48,90,55,26,22,34,37,30,36,47,41,91,87,71,67,29,34,39,38,34,52,24,3,72,78,63,36,62,75,76,81,76,80,87,71,66,75,88,36,52,77,43,80,40,72,37,42,25,47,66,51,79,48,77,58,89,42,37,40,40,39,38,32,26,39,76,85,67,50,78,74,46,78,49,75,50,75,46,78,55,90,69,77,83,116

Organism: Opuntia streptacantha (NCBI:txid393608)

pLDDT: mean 87.19, std 13.66, range [42.09, 98.44]

Nearest PDB structures (foldseek):
  6q26-assembly1_A  TM=7.463E-01  e=1.617E-01  Staphylococcus aureus
  3htv-assembly1_A-2  TM=8.872E-01  e=4.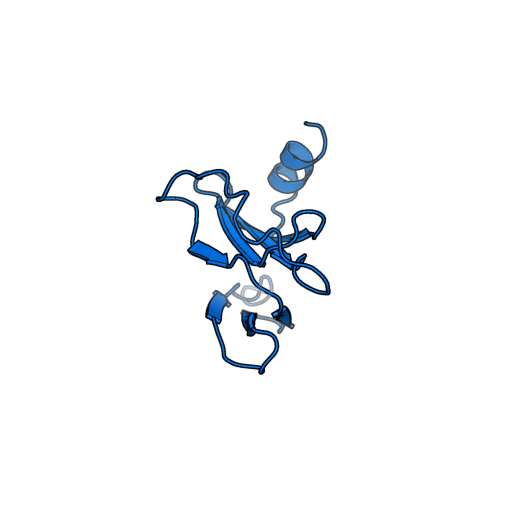211E-01  Escherichia coli K-12
  6zm5-assembly1_P  TM=5.655E-01  e=2.054E-01  Homo sapiens
  7nsh-assembly1_BS  TM=5.536E-01  e=3.736E-01  Sus scrofa
  2oqb-assembly1_B  TM=6.022E-01  e=5.038E-01  Rattus norvegicus

Secondary structure (DSSP, 8-state):
--HHHHHHHTT-SEEEE-SSSSEEEEE-TTT-PEEEEE--SS---SS-PPPPPTTTEEEEE-SSEEEEEEE-SSEEEEEEEETT--EEEEEEEE---TTTT-

Mean predicted aligned error: 6.18 Å